Protein AF-A0A395GTQ0-F1 (afdb_monomer)

Foldseek 3Di:
DDFPCVVVVDDAADDDPNTDHDDDDLVVLLVVLVVLLVVQVVCVVVVNQPQPPDDCPPDCVDPSNVSVVVNVVSVVSNVVVCVQQPFPQDFAFDDDDSVDGDRPCPPGDTDRDDSPCPCPPPVDDPDDDPVVVVVVVCVVVPPDPPPDPDPPPDDDDDDDDDDDDDD

Solvent-accessible surface area (backbone atoms only — not comparable to full-atom values): 11036 Å² total; per-residue (Å²): 113,44,69,68,39,65,84,73,77,40,74,87,49,54,69,47,94,86,71,35,23,42,72,85,55,70,69,60,54,49,51,51,34,53,48,52,54,51,54,50,50,51,27,50,77,68,74,64,49,82,56,78,91,67,52,92,86,50,65,70,85,41,70,58,41,42,50,49,52,50,52,53,49,33,52,54,52,48,51,51,53,41,70,76,62,62,80,82,63,84,75,64,64,45,71,88,60,78,91,72,34,49,76,73,63,76,91,60,84,74,72,88,74,62,90,84,53,68,65,76,77,70,78,58,72,98,77,70,74,56,68,57,54,50,52,49,52,45,57,75,76,44,77,72,82,85,76,70,76,81,80,84,76,80,77,91,84,80,92,77,92,78,90,81,90,85,133

Radius of gyration: 22.98 Å; Cα contacts (8 Å, |Δi|>4): 102; chains: 1; bounding box: 49×40×79 Å

pLDDT: mean 71.5, std 24.26, range [25.67, 97.88]

Structure (mmCIF, N/CA/C/O backbone):
data_AF-A0A395GTQ0-F1
#
_entry.id   AF-A0A395GTQ0-F1
#
loop_
_atom_site.group_PDB
_atom_site.id
_atom_site.type_symbol
_atom_site.label_atom_id
_atom_site.label_alt_id
_atom_site.label_comp_id
_atom_site.label_asym_id
_atom_site.label_entity_id
_atom_site.label_seq_id
_atom_site.pdbx_PDB_ins_code
_atom_site.Cartn_x
_atom_site.Cartn_y
_atom_site.Cartn_z
_atom_site.occupancy
_atom_site.B_iso_or_equiv
_atom_site.auth_seq_id
_atom_site.auth_comp_id
_atom_site.auth_asym_id
_atom_site.auth_atom_id
_atom_site.pdbx_PDB_model_num
ATOM 1 N N . VAL A 1 1 ? -21.244 -0.344 -2.724 1.00 87.75 1 VAL A N 1
ATOM 2 C CA . VAL A 1 1 ? -21.907 0.657 -3.589 1.00 87.75 1 VAL A CA 1
ATOM 3 C C . VAL A 1 1 ? -22.931 1.377 -2.740 1.00 87.75 1 VAL A C 1
ATOM 5 O O . VAL A 1 1 ? -23.585 0.707 -1.949 1.00 87.75 1 VAL A O 1
ATOM 8 N N . ILE A 1 2 ? -23.006 2.700 -2.844 1.00 88.06 2 ILE A N 1
ATOM 9 C CA . ILE A 1 2 ? -23.939 3.544 -2.095 1.00 88.06 2 ILE A CA 1
ATOM 10 C C . ILE A 1 2 ? -24.643 4.455 -3.101 1.00 88.06 2 ILE A C 1
ATOM 12 O O . ILE A 1 2 ? -23.991 5.086 -3.934 1.00 88.06 2 ILE A O 1
ATOM 16 N N . ASP A 1 3 ? -25.966 4.510 -3.026 1.00 92.19 3 ASP A N 1
ATOM 17 C CA . ASP A 1 3 ? -26.765 5.449 -3.809 1.00 92.19 3 ASP A CA 1
ATOM 18 C C . ASP A 1 3 ? -26.989 6.724 -2.996 1.00 92.19 3 ASP A C 1
ATOM 20 O O . ASP A 1 3 ? -27.166 6.660 -1.781 1.00 92.19 3 ASP A O 1
ATOM 24 N N . GLU A 1 4 ? -26.961 7.879 -3.668 1.00 89.12 4 GLU A N 1
ATOM 25 C CA . GLU A 1 4 ? -27.158 9.199 -3.048 1.00 89.12 4 GLU A CA 1
ATOM 26 C C . GLU A 1 4 ? -26.283 9.426 -1.788 1.00 89.12 4 GLU A C 1
ATOM 28 O O . GLU A 1 4 ? -26.811 9.669 -0.699 1.00 89.12 4 GLU A O 1
ATOM 33 N N . PRO A 1 5 ? -24.939 9.378 -1.898 1.00 91.00 5 PRO A N 1
ATOM 34 C CA . PRO A 1 5 ? -24.029 9.400 -0.744 1.00 91.00 5 PRO A CA 1
ATOM 35 C C . PRO A 1 5 ? -24.166 10.637 0.152 1.00 91.00 5 PRO A C 1
ATOM 37 O O . PRO A 1 5 ? -23.934 10.556 1.359 1.00 91.00 5 PRO A O 1
ATOM 40 N N . ALA A 1 6 ? -24.644 11.751 -0.408 1.00 91.12 6 ALA A N 1
ATOM 41 C CA . ALA A 1 6 ? -24.969 12.962 0.337 1.00 91.12 6 ALA A CA 1
ATOM 42 C C . ALA A 1 6 ? -25.966 12.714 1.488 1.00 91.12 6 ALA A C 1
ATOM 44 O O . ALA A 1 6 ? -25.873 13.371 2.521 1.00 91.12 6 ALA A O 1
ATOM 45 N N . ARG A 1 7 ? -26.871 11.724 1.374 1.00 95.00 7 ARG A N 1
ATOM 46 C CA . ARG A 1 7 ? -27.799 11.347 2.461 1.00 95.00 7 ARG A CA 1
ATOM 47 C C . ARG A 1 7 ? -27.092 10.800 3.703 1.00 95.00 7 ARG A C 1
ATOM 49 O O . ARG A 1 7 ? -27.675 10.806 4.783 1.00 95.00 7 ARG A O 1
ATOM 56 N N . TYR A 1 8 ? -25.858 10.331 3.548 1.00 91.12 8 TYR A N 1
ATOM 57 C CA . TYR A 1 8 ? -25.021 9.785 4.614 1.00 91.12 8 TYR A CA 1
ATOM 58 C C . TYR A 1 8 ? -23.869 10.725 4.992 1.00 91.12 8 TYR A C 1
ATOM 60 O O . TYR A 1 8 ? -22.954 10.303 5.695 1.00 91.12 8 TYR A O 1
ATOM 68 N N . ASN A 1 9 ? -23.894 11.982 4.525 1.00 92.62 9 ASN A N 1
ATOM 69 C CA . ASN A 1 9 ? -22.786 12.936 4.643 1.00 92.62 9 ASN A CA 1
ATOM 70 C C . ASN A 1 9 ? -21.460 12.391 4.083 1.00 92.62 9 ASN A C 1
ATOM 72 O O . ASN A 1 9 ? -20.388 12.695 4.602 1.00 92.62 9 ASN A O 1
ATOM 76 N N . LEU A 1 10 ? -21.532 11.564 3.036 1.00 88.62 10 LEU A N 1
ATOM 77 C CA . LEU A 1 10 ? -20.356 11.051 2.345 1.00 88.62 10 LEU A CA 1
ATOM 78 C C . LEU A 1 10 ? -20.055 11.909 1.106 1.00 88.62 10 LEU A C 1
ATOM 80 O O . LEU A 1 10 ? -20.995 12.304 0.405 1.00 88.62 10 LEU A O 1
ATOM 84 N N . PRO A 1 11 ? -18.769 12.170 0.802 1.00 90.12 11 PRO A N 1
ATOM 85 C CA . PRO A 1 11 ? -18.376 12.765 -0.475 1.00 90.12 11 PRO A CA 1
ATOM 86 C C . PRO A 1 11 ? -18.758 11.832 -1.635 1.00 90.12 11 PRO A C 1
ATOM 88 O O . PRO A 1 11 ? -18.966 10.638 -1.397 1.00 90.12 11 PRO A O 1
ATOM 91 N N . PRO A 1 12 ? -18.864 12.328 -2.882 1.00 88.88 12 PRO A N 1
ATOM 92 C CA . PRO A 1 12 ? -19.136 11.477 -4.040 1.00 88.88 12 PRO A CA 1
ATOM 93 C C . PRO A 1 12 ? -18.079 10.373 -4.184 1.00 88.88 12 PRO A C 1
ATOM 95 O O . PRO A 1 12 ? -16.919 10.556 -3.824 1.00 88.88 12 PRO A O 1
ATOM 98 N N . GLY A 1 13 ? -18.502 9.210 -4.676 1.00 87.12 13 GLY A N 1
ATOM 99 C CA . GLY A 1 13 ? -17.617 8.082 -4.964 1.00 87.12 13 GLY A CA 1
ATOM 100 C C . GLY A 1 13 ? -17.388 7.929 -6.465 1.00 87.12 13 GLY A C 1
ATOM 101 O O . GLY A 1 13 ? -17.887 8.712 -7.272 1.00 87.12 13 GLY A O 1
ATOM 102 N N . ILE A 1 14 ? -16.685 6.868 -6.860 1.00 86.94 14 ILE A N 1
ATOM 103 C CA . ILE A 1 14 ? -16.464 6.568 -8.282 1.00 86.94 14 ILE A CA 1
ATOM 104 C C . ILE A 1 14 ? -17.794 6.145 -8.914 1.00 86.94 14 ILE A C 1
ATOM 106 O O . ILE A 1 14 ? -18.448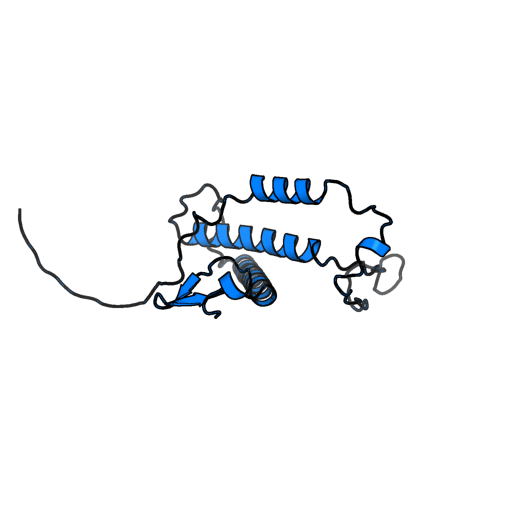 5.216 -8.427 1.00 86.94 14 ILE A O 1
ATOM 110 N N . LEU A 1 15 ? -18.197 6.807 -9.999 1.00 89.06 15 LEU A N 1
ATOM 111 C CA . LEU A 1 15 ? -19.466 6.531 -10.669 1.00 89.06 15 LEU A CA 1
ATOM 112 C C . LEU A 1 15 ? -19.415 5.217 -11.456 1.00 89.06 15 LEU A C 1
ATOM 114 O O . LEU A 1 15 ? -18.664 5.062 -12.412 1.00 89.06 15 LEU A O 1
ATOM 118 N N . LEU A 1 16 ? -20.291 4.283 -11.092 1.00 83.75 16 LEU A N 1
ATOM 119 C CA . LEU A 1 16 ? -20.568 3.060 -11.836 1.00 83.75 16 LEU A CA 1
ATOM 120 C C . LEU A 1 16 ? -21.850 3.236 -12.652 1.00 83.75 16 LEU A C 1
ATOM 122 O O . LEU A 1 16 ? -22.908 3.574 -12.105 1.00 83.75 16 LEU A O 1
ATOM 126 N N . ASN A 1 17 ? -21.759 2.985 -13.961 1.00 85.50 17 ASN A N 1
ATOM 127 C CA . ASN A 1 17 ? -22.869 3.076 -14.920 1.00 85.50 17 ASN A CA 1
ATOM 128 C C . ASN A 1 17 ? -23.633 4.416 -14.856 1.00 85.50 17 ASN A C 1
ATOM 130 O O . ASN A 1 17 ? -24.842 4.458 -15.076 1.00 85.50 17 ASN A O 1
ATOM 134 N N . GLY A 1 18 ? -22.944 5.501 -14.484 1.00 81.69 18 GLY A N 1
ATOM 135 C CA . GLY A 1 18 ? -23.514 6.847 -14.368 1.00 81.69 18 GLY A CA 1
ATOM 136 C C . GLY A 1 18 ? -24.527 7.050 -13.233 1.00 81.69 18 GLY A C 1
ATOM 137 O O . GLY A 1 18 ? -25.160 8.100 -13.187 1.00 81.69 18 GLY A O 1
ATOM 138 N N . ARG A 1 19 ? -24.713 6.076 -12.329 1.00 81.00 19 ARG A N 1
ATOM 139 C CA . ARG A 1 19 ? -25.776 6.135 -11.304 1.00 81.00 19 ARG A CA 1
ATOM 140 C C . ARG A 1 19 ? -25.319 5.804 -9.888 1.00 81.00 19 ARG A C 1
ATOM 142 O O . ARG A 1 19 ? -25.831 6.378 -8.932 1.00 81.00 19 ARG A O 1
ATOM 149 N N . HIS A 1 20 ? -24.395 4.868 -9.750 1.00 86.12 20 HIS A N 1
ATOM 150 C CA . HIS A 1 20 ? -24.064 4.258 -8.470 1.00 86.12 20 HIS A CA 1
ATOM 151 C C . HIS A 1 20 ? -22.695 4.733 -7.982 1.00 86.12 20 HIS A C 1
ATOM 153 O O . HIS A 1 20 ? -21.762 4.766 -8.777 1.00 86.12 20 HIS A O 1
ATOM 159 N N . ASN A 1 21 ? -22.532 5.043 -6.691 1.00 88.94 21 ASN A N 1
ATOM 160 C CA . ASN A 1 21 ? -21.226 5.451 -6.160 1.00 88.94 21 ASN A CA 1
ATOM 161 C C . ASN A 1 21 ? -20.495 4.241 -5.560 1.00 88.94 21 ASN A C 1
ATOM 163 O O . ASN A 1 21 ? -20.976 3.571 -4.636 1.00 88.94 21 ASN A O 1
ATOM 167 N N . LYS A 1 22 ? -19.317 3.932 -6.098 1.00 89.19 22 LYS A N 1
ATOM 168 C CA . LYS A 1 22 ? -18.405 2.910 -5.584 1.00 89.19 22 LYS A CA 1
ATOM 169 C C . LYS A 1 22 ? -17.464 3.535 -4.558 1.00 89.19 22 LYS A C 1
ATOM 171 O O . LYS A 1 22 ? -16.882 4.584 -4.799 1.00 89.19 22 LYS A O 1
ATOM 176 N N . TYR A 1 23 ? -17.291 2.824 -3.448 1.00 88.12 23 TYR A N 1
ATOM 177 C CA . TYR A 1 23 ? -16.347 3.145 -2.381 1.00 88.12 23 TYR A CA 1
ATOM 178 C C . TYR A 1 23 ? -15.487 1.920 -2.093 1.00 88.12 23 TYR A C 1
ATOM 180 O O . TYR A 1 23 ? -15.959 0.785 -2.233 1.00 88.12 23 TYR A O 1
ATOM 188 N N . GLY A 1 24 ? -14.245 2.155 -1.680 1.00 85.88 24 GLY A N 1
ATOM 189 C CA . GLY A 1 24 ? -13.377 1.134 -1.107 1.00 85.88 24 GLY A CA 1
ATOM 190 C C . GLY A 1 24 ? -13.598 1.001 0.399 1.00 85.88 24 GLY A C 1
ATOM 191 O O . GLY A 1 24 ? -13.965 1.960 1.072 1.00 85.88 24 GLY A O 1
ATOM 192 N N . VAL A 1 25 ? -13.356 -0.193 0.936 1.00 86.75 25 VAL A N 1
ATOM 193 C CA . VAL A 1 25 ? -13.220 -0.400 2.384 1.00 86.75 25 VAL A CA 1
ATOM 194 C C . VAL A 1 25 ? -11.734 -0.426 2.730 1.00 86.75 25 VAL A C 1
ATOM 196 O O . VAL A 1 25 ? -10.964 -1.106 2.051 1.00 86.75 25 VAL A O 1
ATOM 199 N N . SER A 1 26 ? -11.323 0.300 3.773 1.00 87.88 26 SER A N 1
ATOM 200 C CA . SER A 1 26 ? -9.899 0.521 4.077 1.00 87.88 26 SER A CA 1
ATOM 201 C C . SER A 1 26 ? -9.115 -0.781 4.246 1.00 87.88 26 SER A C 1
ATOM 203 O O . SER A 1 26 ? -8.043 -0.919 3.673 1.00 87.88 26 SER A O 1
ATOM 205 N N . TRP A 1 27 ? -9.673 -1.780 4.940 1.00 86.94 27 TRP A N 1
ATOM 206 C CA . TRP A 1 27 ? -8.993 -3.069 5.127 1.00 86.94 27 TRP A CA 1
ATOM 207 C C . TRP A 1 27 ? -8.697 -3.783 3.795 1.00 86.94 27 TRP A C 1
ATOM 209 O O . TRP A 1 27 ? -7.661 -4.429 3.661 1.00 86.94 27 TRP A O 1
ATOM 219 N N . ALA A 1 28 ? -9.578 -3.656 2.794 1.00 87.12 28 ALA A N 1
ATOM 220 C CA . ALA A 1 28 ? -9.379 -4.294 1.494 1.00 87.12 28 ALA A CA 1
ATOM 221 C C . ALA A 1 28 ? -8.292 -3.578 0.685 1.00 87.12 28 ALA A C 1
ATOM 223 O O . ALA A 1 28 ? -7.520 -4.238 -0.007 1.00 87.12 28 ALA A O 1
ATOM 224 N N . HIS A 1 29 ? -8.200 -2.250 0.806 1.00 89.31 29 HIS A N 1
ATOM 225 C CA . HIS A 1 29 ? -7.122 -1.476 0.195 1.00 89.31 29 HIS A CA 1
ATOM 226 C C . HIS A 1 29 ? -5.774 -1.796 0.870 1.00 89.31 29 HIS A C 1
ATOM 228 O O . HIS A 1 29 ? -4.806 -2.096 0.183 1.00 89.31 29 HIS A O 1
ATOM 234 N N . GLN A 1 30 ? -5.727 -1.875 2.207 1.00 91.44 30 GLN A N 1
ATOM 235 C CA . GLN A 1 30 ? -4.523 -2.286 2.951 1.00 91.44 30 GLN A CA 1
ATOM 236 C C . GLN A 1 30 ? -4.046 -3.677 2.515 1.00 91.44 30 GLN A C 1
ATOM 238 O O . GLN A 1 30 ? -2.864 -3.885 2.243 1.00 91.44 30 GLN A O 1
ATOM 243 N N . TYR A 1 31 ? -4.975 -4.628 2.389 1.00 92.94 31 TYR A N 1
ATOM 244 C CA . TYR A 1 31 ? -4.667 -5.969 1.901 1.00 92.94 31 TYR A CA 1
ATOM 245 C C . TYR A 1 31 ? -4.131 -5.966 0.460 1.00 92.94 31 TYR A C 1
ATOM 247 O O . TYR A 1 31 ? -3.175 -6.681 0.157 1.00 92.94 31 TYR A O 1
ATOM 255 N N . HIS A 1 32 ? -4.716 -5.153 -0.424 1.00 91.81 32 HIS A N 1
ATOM 256 C CA . HIS A 1 32 ? -4.244 -4.978 -1.798 1.00 91.81 32 HIS A CA 1
ATOM 257 C C . HIS A 1 32 ? -2.804 -4.444 -1.849 1.00 91.81 32 HIS A C 1
ATOM 259 O O . HIS A 1 32 ? -1.961 -5.063 -2.503 1.00 91.81 32 HIS A O 1
ATOM 265 N N . CYS A 1 33 ? -2.503 -3.383 -1.093 1.00 94.25 33 CYS A N 1
ATOM 266 C CA . CYS A 1 33 ? -1.155 -2.821 -0.980 1.00 94.25 33 CYS A CA 1
ATOM 267 C C . CYS A 1 33 ? -0.144 -3.860 -0.489 1.00 94.25 33 CYS A C 1
ATOM 269 O O . CYS A 1 33 ? 0.909 -4.049 -1.098 1.00 94.25 33 CYS A O 1
ATOM 271 N N . LEU A 1 34 ? -0.481 -4.581 0.587 1.00 96.19 34 LEU A N 1
ATOM 272 C CA . LEU A 1 34 ? 0.403 -5.595 1.162 1.00 96.19 34 LEU A CA 1
ATOM 273 C C . LEU A 1 34 ? 0.702 -6.718 0.162 1.00 96.19 34 LEU A C 1
ATOM 275 O O . LEU A 1 34 ? 1.840 -7.181 0.065 1.00 96.19 34 LEU A O 1
ATOM 279 N N . ARG A 1 35 ? -0.308 -7.148 -0.600 1.00 96.44 35 ARG A N 1
ATOM 280 C CA . ARG A 1 35 ? -0.129 -8.144 -1.656 1.00 96.44 35 ARG A CA 1
ATOM 281 C C . ARG A 1 35 ? 0.807 -7.640 -2.751 1.00 96.44 35 ARG A C 1
ATOM 283 O O . ARG A 1 35 ? 1.710 -8.376 -3.125 1.00 96.44 35 ARG A O 1
ATOM 290 N N . MET A 1 36 ? 0.623 -6.413 -3.235 1.00 95.75 36 MET A N 1
ATOM 291 C CA . MET A 1 36 ? 1.486 -5.847 -4.275 1.00 95.75 36 MET A CA 1
ATOM 292 C C . MET A 1 36 ? 2.946 -5.745 -3.832 1.00 95.75 36 MET A C 1
ATOM 294 O O . MET A 1 36 ? 3.834 -6.166 -4.571 1.00 95.75 36 MET A O 1
ATOM 298 N N . LEU A 1 37 ? 3.194 -5.256 -2.613 1.00 97.12 37 LEU A N 1
ATOM 299 C CA . LEU A 1 37 ? 4.545 -5.185 -2.048 1.00 97.12 37 LEU A CA 1
ATOM 300 C C . LEU A 1 37 ? 5.178 -6.574 -1.927 1.00 97.12 37 LEU A C 1
ATOM 302 O O . LEU A 1 37 ? 6.339 -6.760 -2.283 1.00 97.12 37 LEU A O 1
ATOM 306 N N . ARG A 1 38 ? 4.410 -7.570 -1.465 1.00 96.75 38 ARG A N 1
ATOM 307 C CA . ARG A 1 38 ? 4.873 -8.960 -1.394 1.00 96.75 38 ARG A CA 1
ATOM 308 C C . ARG A 1 38 ? 5.202 -9.516 -2.781 1.00 96.75 38 ARG A C 1
ATOM 310 O O . ARG A 1 38 ? 6.237 -10.159 -2.936 1.00 96.75 38 ARG A O 1
ATOM 317 N N . ASP A 1 39 ? 4.323 -9.313 -3.757 1.00 96.62 39 ASP A N 1
ATOM 318 C CA . ASP A 1 39 ? 4.493 -9.837 -5.114 1.00 96.62 39 ASP A CA 1
ATOM 319 C C . ASP A 1 39 ? 5.734 -9.217 -5.782 1.00 96.62 39 ASP A C 1
ATOM 321 O O . ASP A 1 39 ? 6.521 -9.937 -6.403 1.00 96.62 39 ASP A O 1
ATOM 325 N N . GLU A 1 40 ? 5.968 -7.914 -5.589 1.00 97.25 40 GLU A N 1
ATOM 326 C CA . GLU A 1 40 ? 7.169 -7.244 -6.095 1.00 97.25 40 GLU A CA 1
ATOM 327 C C . GLU A 1 40 ? 8.442 -7.673 -5.357 1.00 97.25 40 GLU A C 1
ATOM 329 O O . GLU A 1 40 ? 9.461 -7.922 -5.999 1.00 97.25 40 GLU A O 1
ATOM 334 N N . PHE A 1 41 ? 8.388 -7.846 -4.032 1.00 97.31 41 PHE A N 1
ATOM 335 C CA . PHE A 1 41 ? 9.513 -8.382 -3.262 1.00 97.31 41 PHE A CA 1
ATOM 336 C C . PHE A 1 41 ? 9.989 -9.726 -3.834 1.00 97.31 41 PHE A C 1
ATOM 338 O O . PHE A 1 41 ? 11.178 -9.901 -4.105 1.00 97.31 41 PHE A O 1
ATOM 345 N N . TRP A 1 42 ? 9.066 -10.661 -4.087 1.00 97.88 42 TRP A N 1
ATOM 346 C CA . TRP A 1 42 ? 9.421 -11.955 -4.679 1.00 97.88 42 TRP A CA 1
ATOM 347 C C . TRP A 1 42 ? 9.876 -11.835 -6.133 1.00 97.88 42 TRP A C 1
ATOM 349 O O . TRP A 1 42 ? 10.798 -12.541 -6.538 1.00 97.88 42 TRP A O 1
ATOM 359 N N . ALA A 1 43 ? 9.293 -10.924 -6.917 1.00 97.31 43 ALA A N 1
ATOM 360 C CA . ALA A 1 43 ? 9.788 -10.640 -8.261 1.00 97.31 43 ALA A CA 1
ATOM 361 C C . ALA A 1 43 ? 11.243 -10.148 -8.238 1.00 97.31 43 ALA A C 1
ATOM 363 O O . ALA A 1 43 ? 12.033 -10.557 -9.087 1.00 97.31 43 ALA A O 1
ATOM 364 N N . HIS A 1 44 ? 11.620 -9.327 -7.258 1.00 96.50 44 HIS A N 1
ATOM 365 C CA . HIS A 1 44 ? 12.993 -8.865 -7.094 1.00 96.50 44 HIS A CA 1
ATOM 366 C C . HIS A 1 44 ? 13.942 -10.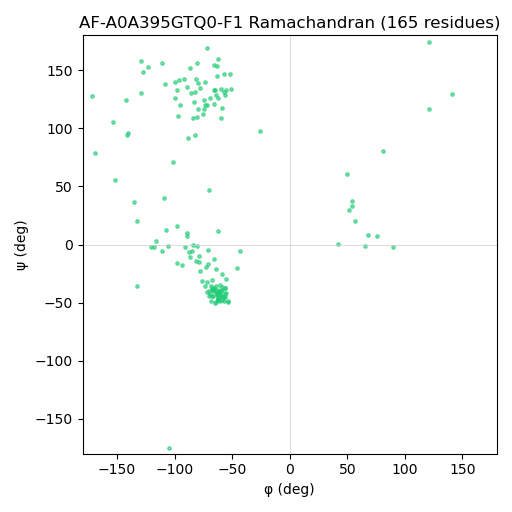002 -6.685 1.00 96.50 44 HIS A C 1
ATOM 368 O O . HIS A 1 44 ? 14.963 -10.207 -7.337 1.00 96.50 44 HIS A O 1
ATOM 374 N N . VAL A 1 45 ? 13.575 -10.796 -5.668 1.00 97.69 45 VAL A N 1
ATOM 375 C CA . VAL A 1 45 ? 14.364 -11.956 -5.196 1.00 97.69 45 VAL A CA 1
ATOM 376 C C . VAL A 1 45 ? 14.632 -12.964 -6.318 1.00 97.69 45 VAL A C 1
ATOM 378 O O . VAL A 1 45 ? 15.716 -13.536 -6.401 1.00 97.69 45 VAL A O 1
ATOM 381 N N . GLU A 1 46 ? 13.660 -13.168 -7.202 1.00 97.69 46 GLU A N 1
ATOM 382 C CA . GLU A 1 46 ? 13.755 -14.113 -8.318 1.00 97.69 46 GLU A CA 1
ATOM 383 C C . GLU A 1 46 ? 14.349 -13.492 -9.595 1.00 97.69 46 GLU A C 1
ATOM 385 O O . GLU A 1 46 ? 14.351 -14.134 -10.645 1.00 97.69 46 GLU A O 1
ATOM 390 N N . ASN A 1 47 ? 14.850 -12.251 -9.529 1.00 97.00 47 ASN A N 1
ATOM 391 C CA . ASN A 1 47 ? 15.391 -11.501 -10.667 1.00 97.00 47 ASN A CA 1
ATOM 392 C C . ASN A 1 47 ? 14.407 -11.393 -11.856 1.00 97.00 47 ASN A C 1
ATOM 394 O O . ASN A 1 47 ? 14.785 -11.479 -13.024 1.00 97.00 47 ASN A O 1
ATOM 398 N N . ARG A 1 48 ? 13.117 -11.236 -11.546 1.00 96.62 48 ARG A N 1
ATOM 399 C CA . ARG A 1 48 ? 12.012 -11.042 -12.501 1.00 96.62 48 ARG A CA 1
ATOM 400 C C . ARG A 1 48 ? 11.411 -9.636 -12.4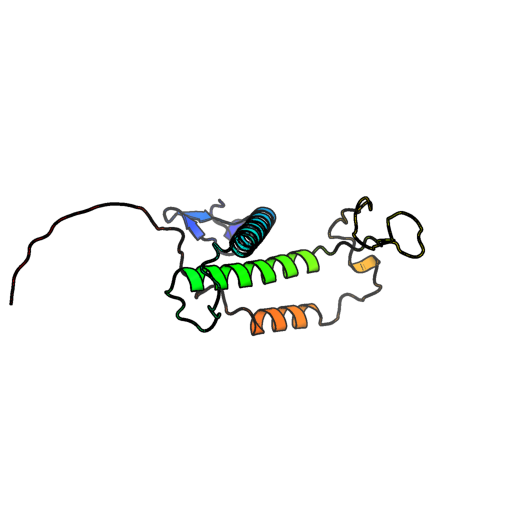51 1.00 96.62 48 ARG A C 1
ATOM 402 O O . ARG A 1 48 ? 10.503 -9.348 -13.226 1.00 96.62 48 ARG A O 1
ATOM 409 N N . SER A 1 49 ? 11.844 -8.800 -11.511 1.00 97.19 49 SER A N 1
ATOM 410 C CA . SER A 1 49 ? 11.378 -7.419 -11.395 1.00 97.19 49 SER A CA 1
ATOM 411 C C . SER A 1 49 ? 11.785 -6.614 -12.629 1.00 97.19 49 SER A C 1
ATOM 413 O O . SER A 1 49 ? 12.955 -6.593 -13.008 1.00 97.19 49 SER A O 1
ATOM 415 N N . THR A 1 50 ? 10.816 -5.931 -13.232 1.00 96.38 50 THR A N 1
ATOM 416 C CA . THR A 1 50 ? 11.027 -4.960 -14.315 1.00 96.38 50 THR A CA 1
ATOM 417 C C . THR A 1 50 ? 11.364 -3.565 -13.790 1.00 96.38 50 THR A C 1
ATOM 419 O O . THR A 1 50 ? 11.694 -2.681 -14.569 1.00 96.38 50 THR A O 1
ATOM 422 N N . LEU A 1 51 ? 11.314 -3.363 -12.468 1.00 95.94 51 LEU A N 1
ATOM 423 C CA . LEU A 1 51 ? 11.441 -2.044 -11.846 1.00 95.94 51 LEU A CA 1
ATOM 424 C C . LEU A 1 51 ? 12.897 -1.640 -11.570 1.00 95.94 51 LEU A C 1
ATOM 426 O O . LEU A 1 51 ? 13.168 -0.520 -11.142 1.00 95.94 51 LEU A O 1
ATOM 430 N N . VAL A 1 52 ? 13.852 -2.550 -11.781 1.00 94.12 52 VAL A N 1
ATOM 431 C CA . VAL A 1 52 ? 15.270 -2.307 -11.492 1.00 94.12 52 VAL A CA 1
ATOM 432 C C . VAL A 1 52 ? 15.822 -1.216 -12.411 1.00 94.12 52 VAL A C 1
ATOM 434 O O . VAL A 1 52 ? 15.851 -1.372 -13.628 1.00 94.12 52 VAL A O 1
ATOM 437 N N . GLY A 1 53 ? 16.321 -0.137 -11.806 1.00 93.62 53 GLY A N 1
ATOM 438 C CA . GLY A 1 53 ? 16.914 0.998 -12.519 1.00 93.62 53 GLY A CA 1
ATOM 439 C C . GLY A 1 53 ? 15.926 2.102 -12.903 1.00 93.62 53 GLY A C 1
ATOM 440 O O . GLY A 1 53 ? 16.371 3.111 -13.441 1.00 93.62 53 GLY A O 1
ATOM 441 N N . LEU A 1 54 ? 14.635 1.937 -12.602 1.00 95.19 54 LEU A N 1
ATOM 442 C CA . LEU A 1 54 ? 13.633 2.993 -12.751 1.00 95.19 54 LEU A CA 1
ATOM 443 C C . LEU A 1 54 ? 13.657 3.966 -11.568 1.00 95.19 54 LEU A C 1
ATOM 445 O O . LEU A 1 54 ? 14.057 3.615 -10.454 1.00 95.19 54 LEU A O 1
ATOM 449 N N . THR A 1 55 ? 13.179 5.184 -11.807 1.00 94.75 55 THR A N 1
ATOM 450 C CA . THR A 1 55 ? 12.984 6.220 -10.790 1.00 94.75 55 THR A CA 1
ATOM 451 C C . THR A 1 55 ? 11.575 6.805 -10.857 1.00 94.75 55 THR A C 1
ATOM 453 O O . THR A 1 55 ? 10.921 6.768 -11.894 1.00 94.75 55 THR A O 1
ATOM 456 N N . LEU A 1 56 ? 11.109 7.405 -9.757 1.00 90.62 56 LEU A N 1
ATOM 457 C CA . LEU A 1 56 ? 9.805 8.086 -9.712 1.00 90.62 56 LEU A CA 1
ATOM 458 C C . LEU A 1 56 ? 9.730 9.341 -10.603 1.00 90.62 56 LEU A C 1
ATOM 460 O O . LEU A 1 56 ? 8.644 9.863 -10.819 1.00 90.62 56 LEU A O 1
ATOM 464 N N . ASN A 1 57 ? 10.868 9.830 -11.110 1.00 94.25 57 ASN A N 1
ATOM 465 C CA . ASN A 1 57 ? 10.924 10.985 -12.011 1.00 94.25 57 ASN A CA 1
ATOM 466 C C . ASN A 1 57 ? 10.849 10.589 -13.495 1.00 94.25 57 ASN A C 1
ATOM 468 O O . ASN A 1 57 ? 10.902 11.466 -14.360 1.00 94.25 57 ASN A O 1
ATOM 472 N N . ASP A 1 58 ? 10.797 9.291 -13.793 1.00 94.06 58 ASP A N 1
ATOM 473 C CA . ASP A 1 58 ? 10.684 8.796 -15.161 1.00 94.06 58 ASP A CA 1
ATOM 474 C C . ASP A 1 58 ? 9.275 9.070 -15.726 1.00 94.06 58 ASP A C 1
ATOM 476 O O . ASP A 1 58 ? 8.360 9.476 -15.011 1.00 94.06 58 ASP A O 1
ATOM 480 N N . ASP A 1 59 ? 9.094 8.869 -17.034 1.00 93.19 59 ASP A N 1
ATOM 481 C CA . ASP A 1 59 ? 7.831 9.158 -17.725 1.00 93.19 59 ASP A CA 1
ATOM 482 C C . ASP A 1 59 ? 6.658 8.346 -17.122 1.00 93.19 59 ASP A C 1
ATOM 484 O O . ASP A 1 59 ? 6.662 7.112 -17.207 1.00 93.19 59 ASP A O 1
ATOM 488 N N . PRO A 1 60 ? 5.625 9.008 -16.556 1.00 89.50 60 PRO A N 1
ATOM 489 C CA . PRO A 1 60 ? 4.512 8.342 -15.882 1.00 89.50 60 PRO A CA 1
ATOM 490 C C . PRO A 1 60 ? 3.568 7.612 -16.845 1.00 89.50 60 PRO A C 1
ATOM 492 O O . PRO A 1 60 ? 2.651 6.932 -16.398 1.00 89.50 60 PRO A O 1
ATOM 495 N N . THR A 1 61 ? 3.763 7.720 -18.161 1.00 91.75 61 THR A N 1
ATOM 496 C CA . THR A 1 61 ? 3.028 6.912 -19.146 1.00 91.75 61 THR A CA 1
ATOM 497 C C . THR A 1 61 ? 3.623 5.511 -19.320 1.00 91.75 61 THR A C 1
ATOM 499 O O . THR A 1 61 ? 2.971 4.626 -19.882 1.00 91.75 61 THR A O 1
ATOM 502 N N . ILE A 1 62 ? 4.844 5.273 -18.821 1.00 92.88 62 ILE A N 1
ATOM 503 C CA . ILE A 1 62 ? 5.493 3.961 -18.863 1.00 92.88 62 ILE A CA 1
ATOM 504 C C . ILE A 1 62 ? 4.829 3.038 -17.826 1.00 92.88 62 ILE A C 1
ATOM 506 O O . ILE A 1 62 ? 4.837 3.357 -16.636 1.00 92.88 62 ILE A O 1
ATOM 510 N N . PRO A 1 63 ? 4.321 1.851 -18.218 1.00 94.31 63 PRO A N 1
ATOM 511 C CA . PRO A 1 63 ? 3.600 0.959 -17.304 1.00 94.31 63 PRO A CA 1
ATOM 512 C C . PRO A 1 63 ? 4.378 0.563 -16.042 1.00 94.31 63 PRO A C 1
ATOM 514 O O . PRO A 1 63 ? 3.799 0.470 -14.960 1.00 94.31 63 PRO A O 1
ATOM 517 N N . ASP A 1 64 ? 5.689 0.345 -16.161 1.00 95.25 64 ASP A N 1
ATOM 518 C CA . ASP A 1 64 ? 6.529 -0.003 -15.013 1.00 95.25 64 ASP A CA 1
ATOM 519 C C . ASP A 1 64 ? 6.741 1.187 -14.060 1.00 95.25 64 ASP A C 1
ATOM 521 O O . ASP A 1 64 ? 6.792 0.988 -12.847 1.00 95.25 64 ASP A O 1
ATOM 525 N N . VAL A 1 65 ? 6.776 2.423 -14.571 1.00 93.12 65 VAL A N 1
ATOM 526 C CA . VAL A 1 65 ? 6.834 3.638 -13.739 1.00 93.12 65 VAL A CA 1
ATOM 527 C C . VAL A 1 65 ? 5.511 3.827 -12.998 1.00 93.12 65 VAL A C 1
ATOM 529 O O . VAL A 1 65 ? 5.523 4.042 -11.791 1.00 93.12 65 VAL A O 1
ATOM 532 N N . VAL A 1 66 ? 4.366 3.618 -13.661 1.00 93.06 66 VAL A N 1
ATOM 533 C CA . VAL A 1 66 ? 3.043 3.613 -13.000 1.00 93.06 66 VAL A CA 1
ATOM 534 C C . VAL A 1 66 ? 3.002 2.589 -11.868 1.00 93.06 66 VAL A C 1
ATOM 536 O O . VAL A 1 66 ? 2.537 2.881 -10.765 1.00 93.06 66 VAL A O 1
ATOM 539 N N . LYS A 1 67 ? 3.513 1.378 -12.120 1.00 94.38 67 LYS A N 1
ATOM 540 C CA . LYS A 1 67 ? 3.592 0.325 -11.105 1.00 94.38 67 LYS A CA 1
ATOM 541 C C . LYS A 1 67 ? 4.500 0.730 -9.939 1.00 94.38 67 LYS A C 1
ATOM 543 O O . LYS A 1 67 ? 4.130 0.484 -8.792 1.00 94.38 67 LYS A O 1
ATOM 548 N N . LEU A 1 68 ? 5.650 1.348 -10.213 1.00 95.12 68 LEU A N 1
ATOM 549 C CA . LEU A 1 68 ? 6.566 1.851 -9.187 1.00 95.12 68 LEU A CA 1
ATOM 550 C C . LEU A 1 68 ? 5.905 2.935 -8.322 1.00 95.12 68 LEU A C 1
ATOM 552 O O . LEU A 1 68 ? 5.920 2.818 -7.099 1.00 95.12 68 LEU A O 1
ATOM 556 N N . THR A 1 69 ? 5.250 3.920 -8.939 1.00 93.88 69 THR A N 1
ATOM 557 C CA . THR A 1 69 ? 4.489 4.969 -8.240 1.00 93.88 69 THR A CA 1
ATOM 558 C C . THR A 1 69 ? 3.375 4.379 -7.375 1.00 93.88 69 THR A C 1
ATOM 560 O O . THR A 1 69 ? 3.167 4.802 -6.239 1.00 93.88 69 THR A O 1
ATOM 563 N N . HIS A 1 70 ? 2.684 3.344 -7.860 1.00 93.88 70 HIS A N 1
ATOM 564 C CA . HIS A 1 70 ? 1.661 2.659 -7.070 1.00 93.88 70 HIS A CA 1
ATOM 565 C C . HIS A 1 70 ? 2.275 1.921 -5.866 1.00 93.88 70 HIS A C 1
ATOM 567 O O . HIS A 1 70 ? 1.709 1.943 -4.777 1.00 93.88 70 HIS A O 1
ATOM 573 N N . LEU A 1 71 ? 3.442 1.287 -6.005 1.00 95.62 71 LEU A N 1
ATOM 574 C CA . LEU A 1 71 ? 4.123 0.647 -4.872 1.00 95.62 71 LEU A CA 1
ATOM 575 C C . LEU A 1 71 ? 4.594 1.664 -3.820 1.00 95.62 71 LEU A C 1
ATOM 577 O O . LEU A 1 71 ? 4.473 1.386 -2.626 1.00 95.62 71 LEU A O 1
ATOM 581 N N . ASP A 1 72 ? 5.066 2.836 -4.249 1.00 94.62 72 ASP A N 1
ATOM 582 C CA . ASP A 1 72 ? 5.434 3.945 -3.359 1.00 94.62 72 ASP A CA 1
ATOM 583 C C . ASP A 1 72 ? 4.220 4.449 -2.557 1.00 94.62 72 ASP A C 1
ATOM 585 O O . ASP A 1 72 ? 4.239 4.471 -1.322 1.00 94.62 72 ASP A O 1
ATOM 589 N N . HIS A 1 73 ? 3.096 4.685 -3.241 1.00 90.88 73 HIS A N 1
ATOM 590 C CA . HIS A 1 73 ? 1.808 4.965 -2.605 1.00 90.88 73 HIS A CA 1
ATOM 591 C C . HIS A 1 73 ? 1.394 3.894 -1.591 1.00 90.88 73 HIS A C 1
ATOM 593 O O . HIS A 1 73 ? 1.015 4.214 -0.464 1.00 90.88 73 HIS A O 1
ATOM 599 N N . CYS A 1 74 ? 1.459 2.616 -1.986 1.00 94.25 74 CYS A N 1
ATOM 600 C CA . CYS A 1 74 ? 1.082 1.491 -1.132 1.00 94.25 74 CYS A CA 1
ATOM 601 C C . CYS A 1 74 ? 1.857 1.518 0.186 1.00 94.25 74 CYS A C 1
ATOM 603 O O . CYS A 1 74 ? 1.287 1.262 1.249 1.00 94.25 74 CYS A O 1
ATOM 605 N N . HIS A 1 75 ? 3.153 1.822 0.115 1.00 93.31 75 HIS A N 1
ATOM 606 C CA . HIS A 1 75 ? 4.005 1.925 1.288 1.00 93.31 75 HIS A CA 1
ATOM 607 C C . HIS A 1 75 ? 3.564 3.079 2.202 1.00 93.31 75 HIS A C 1
ATOM 609 O O . HIS A 1 75 ? 3.335 2.856 3.394 1.00 93.31 75 HIS A O 1
ATOM 615 N N . GLY A 1 76 ? 3.351 4.277 1.646 1.00 87.94 76 GLY A N 1
ATOM 616 C CA . GLY A 1 76 ? 2.859 5.434 2.401 1.00 87.94 76 GLY A CA 1
ATOM 617 C C . GLY A 1 76 ? 1.486 5.198 3.042 1.00 87.94 76 GLY A C 1
ATOM 618 O O . GLY A 1 76 ? 1.286 5.479 4.225 1.00 87.94 76 GLY A O 1
ATOM 619 N N . TYR A 1 77 ? 0.554 4.599 2.300 1.00 89.75 77 TYR A N 1
ATOM 620 C CA . TYR A 1 77 ? -0.784 4.270 2.790 1.00 89.75 77 TYR A CA 1
ATOM 621 C C . TYR A 1 77 ? -0.758 3.262 3.948 1.00 89.75 77 TYR A C 1
ATOM 623 O O . TYR A 1 77 ? -1.462 3.434 4.948 1.00 89.75 77 TYR A O 1
ATOM 631 N N . LEU A 1 78 ? 0.067 2.213 3.853 1.00 92.62 78 LEU A N 1
ATOM 632 C CA . LEU A 1 78 ? 0.221 1.238 4.936 1.00 92.62 78 LEU A CA 1
ATOM 633 C C . LEU A 1 78 ? 0.851 1.866 6.180 1.00 92.62 78 LEU A C 1
ATOM 635 O O . LEU A 1 78 ? 0.384 1.597 7.288 1.00 92.62 78 LEU A O 1
ATOM 639 N N . LEU A 1 79 ? 1.848 2.738 6.009 1.00 87.50 79 LEU A N 1
ATOM 640 C CA . LEU A 1 79 ? 2.423 3.497 7.117 1.00 87.50 79 LEU A CA 1
ATOM 641 C C . LEU A 1 79 ? 1.353 4.351 7.810 1.00 87.50 79 LEU A C 1
ATOM 643 O O . LEU A 1 79 ? 1.212 4.281 9.031 1.00 87.50 79 LEU A O 1
ATOM 647 N N . GLN A 1 80 ? 0.546 5.093 7.047 1.00 85.25 80 GLN A N 1
ATOM 648 C CA . GLN A 1 80 ? -0.565 5.877 7.591 1.00 85.25 80 GLN A CA 1
ATOM 649 C C . GLN A 1 80 ? -1.555 4.989 8.361 1.00 85.25 80 GLN A C 1
ATOM 651 O O . GLN A 1 80 ? -1.958 5.321 9.476 1.00 85.25 80 GLN A O 1
ATOM 656 N N . ALA A 1 81 ? -1.926 3.835 7.799 1.00 88.12 81 ALA A N 1
ATOM 657 C CA . ALA A 1 81 ? -2.849 2.903 8.438 1.00 88.12 81 ALA A CA 1
ATOM 658 C C . ALA A 1 81 ? -2.312 2.364 9.774 1.00 88.12 81 ALA A C 1
ATOM 660 O O . ALA A 1 81 ? -3.084 2.264 10.734 1.00 88.12 81 ALA A O 1
ATOM 661 N N . ILE A 1 82 ? -1.011 2.059 9.844 1.00 84.75 82 ILE A N 1
ATOM 662 C CA . ILE A 1 82 ? -0.328 1.644 11.074 1.00 84.75 82 ILE A CA 1
ATOM 663 C C . ILE A 1 82 ? -0.339 2.788 12.086 1.00 84.75 82 ILE A C 1
ATOM 665 O O . ILE A 1 82 ? -0.792 2.584 13.206 1.00 84.75 82 ILE A O 1
ATOM 669 N N . LEU A 1 83 ? 0.069 4.001 11.698 1.00 79.44 83 LEU A N 1
ATOM 670 C CA . LEU A 1 83 ? 0.096 5.163 12.594 1.00 79.44 83 LEU A CA 1
ATOM 671 C C . LEU A 1 83 ? -1.293 5.496 13.168 1.00 79.44 83 LEU A C 1
ATOM 673 O O . LEU A 1 83 ? -1.420 5.844 14.340 1.00 79.44 83 LEU A O 1
ATOM 677 N N . CYS A 1 84 ? -2.355 5.331 12.376 1.00 79.38 84 CYS A N 1
ATOM 678 C CA . CYS A 1 84 ? -3.729 5.537 12.837 1.00 79.38 84 CYS A CA 1
ATOM 679 C C . CYS A 1 84 ? -4.253 4.435 13.774 1.00 79.38 84 CYS A C 1
ATOM 681 O O . CYS A 1 84 ? -5.263 4.652 14.445 1.00 79.38 84 CYS A O 1
ATOM 683 N N . ASN A 1 85 ? -3.636 3.250 13.790 1.00 81.31 85 ASN A N 1
ATOM 684 C CA . ASN A 1 85 ? -4.092 2.095 14.568 1.00 81.31 85 ASN A CA 1
ATOM 685 C C . ASN A 1 85 ? -2.923 1.412 15.300 1.00 81.31 85 ASN A C 1
ATOM 687 O O . ASN A 1 85 ? -2.899 0.185 15.380 1.00 81.31 85 ASN A O 1
ATOM 691 N N . MET A 1 86 ? -1.949 2.194 15.789 1.00 78.88 86 MET A N 1
ATOM 692 C CA . MET A 1 86 ? -0.690 1.650 16.306 1.00 78.88 86 MET A CA 1
ATOM 693 C C . MET A 1 86 ? -0.922 0.616 17.400 1.00 78.88 86 MET A C 1
ATOM 695 O O . MET A 1 86 ? -1.670 0.840 18.358 1.00 78.88 86 MET A O 1
ATOM 699 N N . ASP A 1 87 ? -0.224 -0.503 17.258 1.00 81.44 87 ASP A N 1
ATOM 700 C CA . ASP A 1 87 ? -0.138 -1.508 18.296 1.00 81.44 87 ASP A CA 1
ATOM 701 C C . ASP A 1 87 ? 0.887 -1.068 19.345 1.00 81.44 87 ASP A C 1
ATOM 703 O O . ASP A 1 87 ? 2.068 -0.910 19.051 1.00 81.44 87 ASP A O 1
ATOM 707 N N . MET A 1 88 ? 0.414 -0.846 20.570 1.00 82.31 88 MET A N 1
ATOM 708 C CA . MET A 1 88 ? 1.235 -0.403 21.701 1.00 82.31 88 MET A CA 1
ATOM 709 C C . MET A 1 88 ? 1.663 -1.571 22.603 1.00 82.31 88 MET A C 1
ATOM 711 O O . MET A 1 88 ? 2.039 -1.360 23.759 1.00 82.31 88 MET A O 1
ATOM 715 N N . THR A 1 89 ? 1.556 -2.810 22.119 1.00 83.12 89 THR A N 1
ATOM 716 C CA . THR A 1 89 ? 2.002 -4.000 22.848 1.00 83.12 89 THR A CA 1
ATOM 717 C C . THR A 1 89 ? 3.510 -3.925 23.094 1.00 83.12 89 THR A C 1
ATOM 719 O O . THR A 1 89 ? 4.297 -3.738 22.171 1.00 83.12 89 THR A O 1
ATOM 722 N N . ILE A 1 90 ? 3.927 -4.069 24.355 1.00 83.56 90 ILE A N 1
ATOM 723 C CA . ILE A 1 90 ? 5.348 -4.130 24.709 1.00 83.56 90 ILE A CA 1
ATOM 724 C C . ILE A 1 90 ? 5.878 -5.505 24.312 1.00 83.56 90 ILE A C 1
ATOM 726 O O . ILE A 1 90 ? 5.526 -6.516 24.924 1.00 83.56 90 ILE A O 1
ATOM 730 N N . GLU A 1 91 ? 6.750 -5.534 23.314 1.00 86.12 91 GLU A N 1
ATOM 731 C CA . GLU A 1 91 ? 7.475 -6.739 22.934 1.00 86.12 91 GLU A CA 1
ATOM 732 C C . GLU A 1 91 ? 8.691 -6.949 23.846 1.00 86.12 91 GLU A C 1
ATOM 734 O O . GLU A 1 91 ? 9.370 -6.003 24.253 1.00 86.12 91 GLU A O 1
ATOM 739 N N . TYR A 1 92 ? 8.970 -8.207 24.181 1.00 82.00 92 TYR A N 1
ATOM 740 C CA . TYR A 1 92 ? 10.126 -8.609 24.979 1.00 82.00 92 TYR A CA 1
ATOM 741 C C . TYR A 1 92 ? 10.969 -9.629 24.204 1.00 82.00 92 TYR A C 1
ATOM 743 O O . TYR A 1 92 ? 10.419 -10.345 23.367 1.00 82.00 92 TYR A O 1
ATOM 751 N N . PRO A 1 93 ? 12.290 -9.721 24.460 1.00 82.69 93 PRO A N 1
ATOM 752 C CA . PRO A 1 93 ? 13.154 -10.636 23.722 1.00 82.69 93 PRO A CA 1
ATOM 753 C C . PRO A 1 93 ? 12.679 -12.089 23.827 1.00 82.69 93 PRO A C 1
ATOM 755 O O . PRO A 1 93 ? 12.448 -12.596 24.929 1.00 82.69 93 PRO A O 1
ATOM 758 N N . THR A 1 94 ? 12.590 -12.773 22.689 1.00 72.69 94 THR A N 1
ATOM 759 C CA . THR A 1 94 ? 12.256 -14.200 22.586 1.00 72.69 94 THR A CA 1
ATOM 760 C C . THR A 1 94 ? 13.495 -15.003 22.126 1.00 72.69 94 THR A C 1
ATOM 762 O O . THR A 1 94 ? 14.441 -14.443 21.564 1.00 72.69 94 THR A O 1
ATOM 765 N N . GLY A 1 95 ? 13.560 -16.311 22.435 1.00 68.69 95 GLY A N 1
ATOM 766 C CA . GLY A 1 95 ? 14.669 -17.213 22.046 1.00 68.69 95 GLY A CA 1
ATOM 767 C C . GLY A 1 95 ? 15.427 -17.901 23.201 1.00 68.69 95 GLY A C 1
ATOM 768 O O . GLY A 1 95 ? 15.167 -17.659 24.380 1.00 68.69 95 GLY A O 1
ATOM 769 N N . LEU A 1 96 ? 16.363 -18.808 22.873 1.00 57.78 96 LEU A N 1
ATOM 770 C CA . LEU A 1 96 ? 17.176 -19.541 23.860 1.00 57.78 96 LEU A CA 1
ATOM 771 C C . LEU A 1 96 ? 18.256 -18.635 24.472 1.00 57.78 96 LEU A C 1
ATOM 773 O O . LEU A 1 96 ? 19.180 -18.218 23.782 1.00 57.78 96 LEU A O 1
ATOM 777 N N . GLY A 1 97 ? 18.171 -18.401 25.786 1.00 56.69 97 GLY A N 1
ATOM 778 C CA . GLY A 1 97 ? 19.163 -17.630 26.541 1.00 56.69 97 GLY A CA 1
ATOM 779 C C . GLY A 1 97 ? 18.958 -16.124 26.397 1.00 56.69 97 GLY A C 1
ATOM 780 O O . GLY A 1 97 ? 19.670 -15.471 25.645 1.00 56.69 97 GLY A O 1
ATOM 781 N N . VAL A 1 98 ? 18.009 -15.584 27.168 1.00 60.00 98 VAL A N 1
ATOM 782 C CA . VAL A 1 98 ? 17.540 -14.178 27.261 1.00 60.00 98 VAL A CA 1
ATOM 783 C C . VAL A 1 98 ? 18.611 -13.066 27.282 1.00 60.00 98 VAL A C 1
ATOM 785 O O . VAL A 1 98 ? 18.255 -11.897 27.190 1.00 60.00 98 VAL A O 1
ATOM 788 N N . SER A 1 99 ? 19.908 -13.385 27.337 1.00 63.31 99 SER A N 1
ATOM 789 C CA . SER A 1 99 ? 20.998 -12.430 27.088 1.00 63.31 99 SER A CA 1
ATOM 790 C C . SER A 1 99 ? 21.257 -12.139 25.599 1.00 63.31 99 SER A C 1
ATOM 792 O O . SER A 1 99 ? 21.935 -11.163 25.296 1.00 63.31 99 SER A O 1
ATOM 794 N N . HIS A 1 100 ? 20.734 -12.961 24.678 1.00 60.97 100 HIS A N 1
ATOM 795 C CA . HIS A 1 100 ? 20.889 -12.823 23.219 1.00 60.97 100 HIS A CA 1
ATOM 796 C C . HIS A 1 100 ? 19.560 -12.960 22.447 1.00 60.97 100 HIS A C 1
ATOM 798 O O . HIS A 1 100 ? 19.567 -13.281 21.260 1.00 60.97 100 HIS A O 1
ATOM 804 N N . GLY A 1 101 ? 18.415 -12.766 23.110 1.00 68.88 101 GLY A N 1
ATOM 805 C CA . GLY A 1 101 ? 17.101 -12.866 22.462 1.00 68.88 101 GLY A CA 1
ATOM 806 C C . GLY A 1 101 ? 16.874 -11.781 21.399 1.00 68.88 101 GLY A C 1
ATOM 807 O O . GLY A 1 101 ? 17.458 -10.701 21.476 1.00 68.88 101 GLY A O 1
ATOM 808 N N . THR A 1 102 ? 16.006 -12.061 20.423 1.00 76.06 102 THR A N 1
ATOM 809 C CA . THR A 1 102 ? 15.575 -11.083 19.405 1.00 76.06 102 THR A CA 1
ATOM 810 C C . THR A 1 102 ? 14.210 -10.521 19.799 1.00 76.06 102 THR A C 1
ATOM 812 O O . THR A 1 102 ? 13.364 -11.258 20.300 1.00 76.06 102 THR A O 1
ATOM 815 N N . ILE A 1 103 ? 13.994 -9.216 19.617 1.00 82.88 103 ILE A N 1
ATOM 816 C CA . ILE A 1 103 ? 12.655 -8.616 19.695 1.00 82.88 103 ILE A CA 1
ATOM 817 C C . ILE A 1 103 ? 12.069 -8.719 18.285 1.00 82.88 103 ILE A C 1
ATOM 819 O O . ILE A 1 103 ? 12.372 -7.896 17.427 1.00 82.88 103 ILE A O 1
ATOM 823 N N . ASP A 1 104 ? 11.356 -9.811 18.024 1.00 79.38 104 ASP A N 1
ATOM 824 C CA . ASP A 1 104 ? 10.811 -10.169 16.707 1.00 79.38 104 ASP A CA 1
ATOM 825 C C . ASP A 1 104 ? 9.274 -10.212 16.675 1.00 79.38 104 ASP A C 1
ATOM 827 O O . ASP A 1 104 ? 8.690 -10.596 15.660 1.00 79.38 104 ASP A O 1
ATOM 831 N N . GLY A 1 105 ? 8.623 -9.875 17.793 1.00 77.31 105 GLY A N 1
ATOM 832 C CA . GLY A 1 105 ? 7.175 -9.969 17.982 1.00 77.31 105 GLY A CA 1
ATOM 833 C C . GLY A 1 105 ? 6.607 -11.396 17.950 1.00 77.31 105 GLY A C 1
ATOM 834 O O . GLY A 1 105 ? 5.405 -11.591 18.145 1.00 77.31 105 GLY A O 1
ATOM 835 N N . ALA A 1 106 ? 7.424 -12.431 17.732 1.00 77.50 106 ALA A N 1
ATOM 836 C CA . ALA A 1 106 ? 6.932 -13.781 17.497 1.00 77.50 106 ALA A CA 1
ATOM 837 C C . ALA A 1 106 ? 6.369 -14.406 18.783 1.00 77.50 106 ALA A C 1
ATOM 839 O O . ALA A 1 106 ? 7.062 -14.594 19.781 1.00 77.50 106 ALA A O 1
ATOM 840 N N . GLY A 1 107 ? 5.085 -14.773 18.750 1.00 74.38 107 GLY A N 1
ATOM 841 C CA . GLY A 1 107 ? 4.401 -15.377 19.898 1.00 74.38 107 GLY A CA 1
ATOM 842 C C . GLY A 1 107 ? 4.036 -14.389 21.011 1.00 74.38 107 GLY A C 1
ATOM 843 O O . GLY A 1 107 ? 3.551 -14.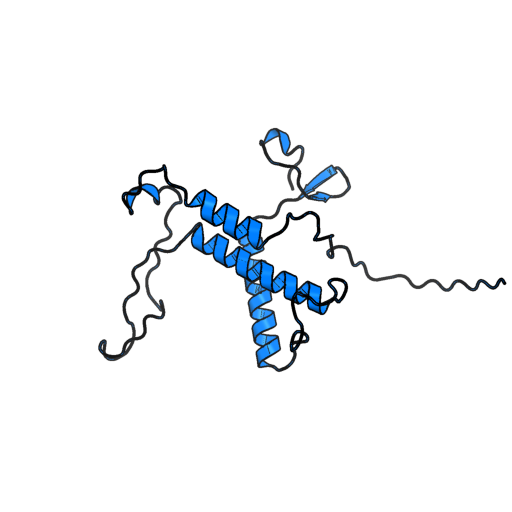821 22.058 1.00 74.38 107 GLY A O 1
ATOM 844 N N . ILE A 1 108 ? 4.225 -13.084 20.791 1.00 81.00 108 ILE A N 1
ATOM 845 C CA . ILE A 1 108 ? 3.742 -12.037 21.691 1.00 81.00 108 ILE A CA 1
ATOM 846 C C . ILE A 1 108 ? 2.241 -11.839 21.457 1.00 81.00 108 ILE A C 1
ATOM 848 O O . ILE A 1 108 ? 1.753 -11.815 20.328 1.00 81.00 108 ILE A O 1
ATOM 852 N N . ALA A 1 109 ? 1.471 -11.755 22.541 1.00 79.75 109 ALA A N 1
ATOM 853 C CA . ALA A 1 109 ? 0.034 -11.543 22.455 1.00 79.75 109 ALA A CA 1
ATOM 854 C C . ALA A 1 109 ? -0.267 -10.058 22.225 1.00 79.75 109 ALA A C 1
ATOM 856 O O . ALA A 1 109 ? -0.120 -9.240 23.131 1.00 79.75 109 ALA A O 1
ATOM 857 N N . HIS A 1 110 ? -0.740 -9.731 21.028 1.00 80.12 110 HIS A N 1
ATOM 858 C CA . HIS A 1 110 ? -1.167 -8.384 20.671 1.00 80.12 110 HIS A CA 1
ATOM 859 C C . HIS A 1 110 ? -2.599 -8.128 21.151 1.00 80.12 110 HIS A C 1
ATOM 861 O O . HIS A 1 110 ? -3.506 -8.933 20.915 1.00 80.12 110 HIS A O 1
ATOM 867 N N . THR A 1 111 ? -2.828 -6.999 21.825 1.00 70.31 111 THR A N 1
ATOM 868 C CA . THR A 1 111 ? -4.181 -6.607 22.243 1.00 70.31 111 THR A CA 1
ATOM 869 C C . THR A 1 111 ? -4.764 -5.629 21.236 1.00 70.31 111 THR A C 1
ATOM 871 O O . THR A 1 111 ? -4.354 -4.474 21.174 1.00 70.31 111 THR A O 1
ATOM 874 N N . CYS A 1 112 ? -5.779 -6.065 20.485 1.00 66.56 112 CYS A N 1
ATOM 875 C CA . CYS A 1 112 ? -6.551 -5.165 19.631 1.00 66.56 112 CYS A CA 1
ATOM 876 C C . CYS A 1 112 ? -7.206 -4.076 20.492 1.00 66.56 112 CYS A C 1
ATOM 878 O O . CYS A 1 112 ? -8.146 -4.347 21.246 1.00 66.56 112 CYS A O 1
ATOM 880 N N . THR A 1 113 ? -6.727 -2.840 20.388 1.00 56.94 113 THR A N 1
ATOM 881 C CA . THR A 1 113 ? -7.338 -1.719 21.096 1.00 56.94 113 THR A CA 1
ATOM 882 C C . THR A 1 113 ? -8.575 -1.242 20.335 1.00 56.94 113 THR A C 1
ATOM 884 O O . THR A 1 113 ? -8.615 -1.180 19.105 1.00 56.94 113 THR A O 1
ATOM 887 N N . LYS A 1 114 ? -9.651 -0.922 21.061 1.00 55.38 114 LYS A N 1
ATOM 888 C CA . LYS A 1 114 ? -10.779 -0.196 20.464 1.00 55.38 114 LYS A CA 1
ATOM 889 C C . LYS A 1 114 ? -10.340 1.258 20.267 1.00 55.38 114 LYS A C 1
ATOM 891 O O . LYS A 1 114 ? -9.752 1.838 21.173 1.00 55.38 114 LYS A O 1
ATOM 896 N N . ARG A 1 115 ? -10.706 1.875 19.136 1.00 48.53 115 ARG A N 1
ATOM 897 C CA . ARG A 1 115 ? -10.365 3.267 18.741 1.00 48.53 115 ARG A CA 1
ATOM 898 C C . ARG A 1 115 ? -10.531 4.356 19.822 1.00 48.53 115 ARG A C 1
ATOM 900 O O . ARG A 1 115 ? -9.952 5.423 19.692 1.00 48.53 115 ARG A O 1
ATOM 907 N N . VAL A 1 116 ? -11.317 4.118 20.872 1.00 49.91 116 VAL A N 1
ATOM 908 C CA . VAL A 1 116 ? -11.569 5.063 21.978 1.00 49.91 116 VAL A CA 1
ATOM 909 C C . VAL A 1 116 ? -10.471 5.103 23.053 1.00 49.91 116 VAL A C 1
ATOM 911 O O . VAL A 1 116 ? -10.581 5.879 23.996 1.00 49.91 116 VAL A O 1
ATOM 914 N N . SER A 1 117 ? -9.415 4.294 22.945 1.00 48.19 117 SER A N 1
ATOM 915 C CA . SER A 1 117 ? -8.390 4.180 23.997 1.00 48.19 117 SER A CA 1
ATOM 916 C C . SER A 1 117 ? -7.247 5.203 23.914 1.00 48.19 117 SER A C 1
ATOM 918 O O . SER A 1 117 ? -6.474 5.307 24.863 1.00 48.19 117 SER A O 1
ATOM 920 N N . PHE A 1 118 ? -7.121 5.963 22.820 1.00 45.69 118 PHE A N 1
ATOM 921 C CA . PHE A 1 118 ? -5.938 6.803 22.582 1.00 45.69 118 PHE A CA 1
ATOM 922 C C . PHE A 1 118 ? -5.768 8.000 23.547 1.00 45.69 118 PHE A C 1
ATOM 924 O O . PHE A 1 118 ? -4.642 8.231 23.982 1.00 45.69 118 PHE A O 1
ATOM 931 N N . PRO A 1 119 ? -6.821 8.719 23.993 1.00 46.03 119 PRO A N 1
ATOM 932 C CA . PRO A 1 1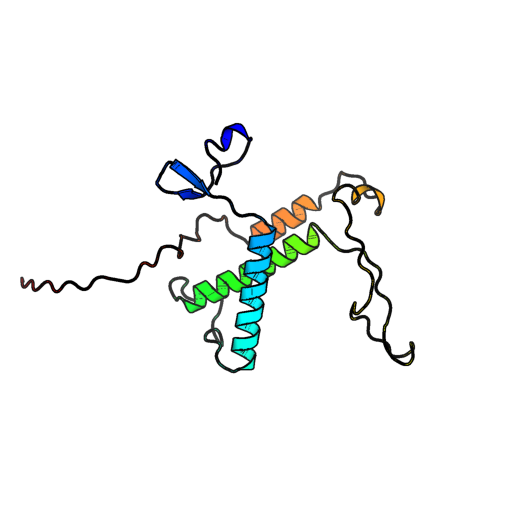19 ? -6.619 9.865 24.888 1.00 46.03 119 PRO A CA 1
ATOM 933 C C . PRO A 1 119 ? -6.189 9.489 26.315 1.00 46.03 119 PRO A C 1
ATOM 935 O O . PRO A 1 119 ? -5.712 10.344 27.052 1.00 46.03 119 PRO A O 1
ATOM 938 N N . LEU A 1 120 ? -6.364 8.230 26.740 1.00 43.34 120 LEU A N 1
ATOM 939 C CA . LEU A 1 120 ? -6.186 7.858 28.148 1.00 43.34 120 LEU A CA 1
ATOM 940 C C . LEU A 1 120 ? -4.776 7.353 28.495 1.00 43.34 120 LEU A C 1
ATOM 942 O O . LEU A 1 120 ? -4.430 7.308 29.672 1.00 43.34 120 LEU A O 1
ATOM 946 N N . LEU A 1 121 ? -3.973 6.948 27.505 1.00 44.47 121 LEU A N 1
ATOM 947 C CA . LEU A 1 121 ? -2.694 6.264 27.752 1.00 44.47 121 LEU A CA 1
ATOM 948 C C . LEU A 1 121 ? -1.461 7.173 27.696 1.00 44.47 121 LEU A C 1
ATOM 950 O O . LEU A 1 121 ? -0.414 6.774 28.194 1.00 44.47 121 LEU A O 1
ATOM 954 N N . ILE A 1 122 ? -1.572 8.384 27.140 1.00 43.59 122 ILE A N 1
ATOM 955 C CA . ILE A 1 122 ? -0.410 9.269 26.919 1.00 43.59 122 ILE A CA 1
ATOM 956 C C . ILE A 1 122 ? -0.507 10.621 27.635 1.00 43.59 122 ILE A C 1
ATOM 958 O O . ILE A 1 122 ? 0.422 11.415 27.544 1.00 43.59 122 ILE A O 1
ATOM 962 N N . GLY A 1 123 ? -1.605 10.911 28.345 1.00 41.75 123 GLY A N 1
ATOM 963 C CA . GLY A 1 123 ? -1.770 12.193 29.047 1.00 41.75 123 GLY A CA 1
ATOM 964 C C . GLY A 1 123 ? -1.649 13.427 28.139 1.00 41.75 123 GLY A C 1
ATOM 965 O O . GLY A 1 123 ? -1.374 14.516 28.632 1.00 41.75 123 GLY A O 1
ATOM 966 N N . PHE A 1 124 ? -1.821 13.26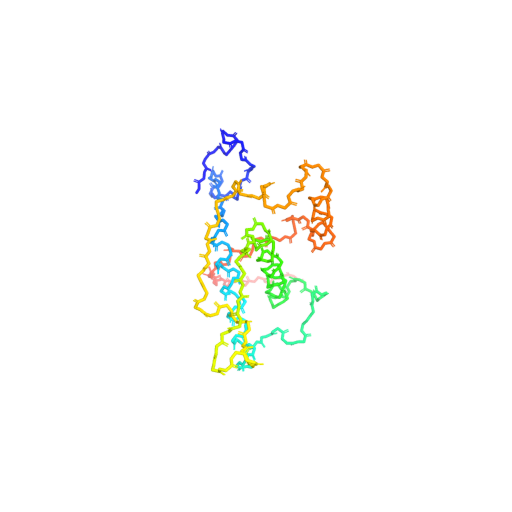0 26.826 1.00 40.34 124 PHE A N 1
ATOM 967 C CA . PHE A 1 124 ? -1.810 14.353 25.865 1.00 40.34 124 PHE A CA 1
ATOM 968 C C . PHE A 1 124 ? -3.204 14.975 25.834 1.00 40.34 124 PHE A C 1
ATOM 970 O O . PHE A 1 124 ? -4.157 14.360 25.348 1.00 40.34 124 PHE A O 1
ATOM 977 N N . ASP A 1 125 ? -3.312 16.187 26.376 1.00 36.44 125 ASP A N 1
ATOM 978 C CA . ASP A 1 125 ? -4.464 17.050 26.150 1.00 36.44 125 ASP A CA 1
ATOM 979 C C . ASP A 1 125 ? -4.718 17.158 24.639 1.00 36.44 125 ASP A C 1
ATOM 981 O O . ASP A 1 125 ? -3.801 17.335 23.835 1.00 36.44 125 ASP A O 1
ATOM 985 N N . TYR A 1 126 ? -5.986 17.006 24.262 1.00 38.12 126 TYR A N 1
ATOM 986 C CA . TYR A 1 126 ? -6.518 16.953 22.898 1.00 38.12 126 TYR A CA 1
ATOM 987 C C . TYR A 1 126 ? -6.446 18.326 22.194 1.00 38.12 126 TYR A C 1
ATOM 989 O O . TYR A 1 126 ? -7.426 18.809 21.634 1.00 38.12 126 TYR A O 1
ATOM 997 N N . THR A 1 127 ? -5.306 19.010 22.268 1.00 43.28 127 THR A N 1
ATOM 998 C CA . THR A 1 127 ? -5.087 20.333 21.677 1.00 43.28 127 THR A CA 1
ATOM 999 C C . THR A 1 127 ? -3.616 20.547 21.314 1.00 43.28 127 THR A C 1
ATOM 1001 O O . THR A 1 127 ? -3.022 21.514 21.778 1.00 43.28 127 THR A O 1
ATOM 1004 N N . ASP A 1 128 ? -2.984 19.692 20.505 1.00 39.94 128 ASP A N 1
ATOM 1005 C CA . ASP A 1 128 ? -1.690 20.093 19.929 1.00 39.94 128 ASP A CA 1
ATOM 1006 C C . ASP A 1 128 ? -1.356 19.403 18.597 1.00 39.94 128 ASP A C 1
ATOM 1008 O O . ASP A 1 128 ? -1.058 18.214 18.557 1.00 39.94 128 ASP A O 1
ATOM 1012 N N . ASN A 1 129 ? -1.479 20.181 17.515 1.00 41.53 129 ASN A N 1
ATOM 1013 C CA . ASN A 1 129 ? -0.654 20.289 16.295 1.00 41.53 129 ASN A CA 1
ATOM 1014 C C . ASN A 1 129 ? -0.086 19.044 15.555 1.00 41.53 129 ASN A C 1
ATOM 1016 O O . ASN A 1 129 ? 0.548 19.205 14.513 1.00 41.53 129 ASN A O 1
ATOM 1020 N N . SER A 1 130 ? -0.331 17.810 15.995 1.00 44.12 130 SER A N 1
ATOM 1021 C CA . SER A 1 130 ? 0.164 16.580 15.352 1.00 44.12 130 SER A CA 1
ATOM 1022 C C . SER A 1 130 ? -0.612 16.211 14.088 1.00 44.12 130 SER A C 1
ATOM 1024 O O . SER A 1 130 ? -0.026 15.719 13.125 1.00 44.12 130 SER A O 1
ATOM 1026 N N . GLN A 1 131 ? -1.907 16.537 14.043 1.00 46.03 131 GLN A N 1
ATOM 1027 C CA . GLN A 1 131 ? -2.710 16.397 12.829 1.00 46.03 131 GLN A CA 1
ATOM 1028 C C . GLN A 1 131 ? -2.171 17.304 11.717 1.00 46.03 131 GLN A C 1
ATOM 1030 O O . GLN A 1 131 ? -2.044 16.866 10.585 1.00 46.03 131 GLN A O 1
ATOM 1035 N N . LYS A 1 132 ? -1.734 18.523 12.058 1.00 39.59 132 LYS A N 1
ATOM 1036 C CA . LYS A 1 132 ? -1.157 19.473 11.100 1.00 39.59 132 LYS A CA 1
ATOM 1037 C C . LYS A 1 132 ? 0.177 18.998 10.527 1.00 39.59 132 LYS A C 1
ATOM 1039 O O . LYS A 1 132 ? 0.406 19.163 9.342 1.00 39.59 132 LYS A O 1
ATOM 1044 N N . SER A 1 133 ? 1.020 18.368 11.347 1.00 43.34 133 SER A N 1
ATOM 1045 C CA . SER A 1 133 ? 2.291 17.783 10.901 1.00 43.34 133 SER A CA 1
ATOM 1046 C C . SER A 1 133 ? 2.093 16.586 9.971 1.00 43.34 133 SER A C 1
ATOM 1048 O O . SER A 1 133 ? 2.846 16.445 9.009 1.00 43.34 133 SER A O 1
ATOM 1050 N N . LEU A 1 134 ? 1.102 15.732 10.241 1.00 41.47 134 LEU A N 1
ATOM 1051 C CA . LEU A 1 134 ? 0.750 14.639 9.337 1.00 41.47 134 LEU A CA 1
ATOM 1052 C C . LEU A 1 134 ? 0.114 15.183 8.062 1.00 41.47 134 LEU A C 1
ATOM 1054 O O . LEU A 1 134 ? 0.525 14.785 6.985 1.00 41.47 134 LEU A O 1
ATOM 1058 N N . ASP A 1 135 ? -0.806 16.139 8.154 1.00 41.69 135 ASP A N 1
ATOM 1059 C CA . ASP A 1 135 ? -1.433 16.751 6.983 1.00 41.69 135 ASP A CA 1
ATOM 1060 C C . ASP A 1 135 ? -0.402 17.515 6.122 1.00 41.69 135 ASP A C 1
ATOM 1062 O O . ASP A 1 135 ? -0.476 17.451 4.901 1.00 41.69 135 ASP A O 1
ATOM 1066 N N . GLU A 1 136 ? 0.603 18.172 6.719 1.00 43.72 136 GLU A N 1
ATOM 1067 C CA . GLU A 1 136 ? 1.724 18.821 6.015 1.00 43.72 136 GLU A CA 1
ATOM 1068 C C . GLU A 1 136 ? 2.706 17.806 5.412 1.00 43.72 136 GLU A C 1
ATOM 1070 O O . GLU A 1 136 ? 3.142 17.989 4.278 1.00 43.72 136 GLU A O 1
ATOM 1075 N N . TYR A 1 137 ? 3.033 16.717 6.121 1.00 43.44 137 TYR A N 1
ATOM 1076 C CA . TYR A 1 137 ? 3.850 15.626 5.578 1.00 43.44 137 TYR A CA 1
ATOM 1077 C C . TYR A 1 137 ? 3.152 14.953 4.392 1.00 43.44 137 TYR A C 1
ATOM 1079 O O . TYR A 1 137 ? 3.769 14.762 3.345 1.00 43.44 137 TYR A O 1
ATOM 1087 N N . MET A 1 138 ? 1.857 14.665 4.536 1.00 41.97 138 MET A N 1
ATOM 1088 C CA . MET A 1 138 ? 1.029 14.082 3.489 1.00 41.97 138 MET A CA 1
ATOM 1089 C C . MET A 1 138 ? 0.859 15.068 2.325 1.00 41.97 138 MET A C 1
ATOM 1091 O O . MET A 1 138 ? 1.083 14.676 1.195 1.00 41.97 138 MET A O 1
ATOM 1095 N N . ALA A 1 139 ? 0.595 16.358 2.553 1.00 49.41 139 ALA A N 1
ATOM 1096 C CA . ALA A 1 139 ? 0.489 17.350 1.475 1.00 49.41 139 ALA A CA 1
ATOM 1097 C C . ALA A 1 139 ? 1.820 17.622 0.748 1.00 49.41 139 ALA A C 1
ATOM 1099 O O . ALA A 1 139 ? 1.816 17.943 -0.438 1.00 49.41 139 ALA A O 1
ATOM 1100 N N . ALA A 1 140 ? 2.961 17.501 1.437 1.00 45.38 140 ALA A N 1
ATOM 1101 C CA . ALA A 1 140 ? 4.284 17.688 0.841 1.00 45.38 140 ALA A CA 1
ATOM 1102 C C . ALA A 1 140 ? 4.762 16.480 0.013 1.00 45.38 140 ALA A C 1
ATOM 1104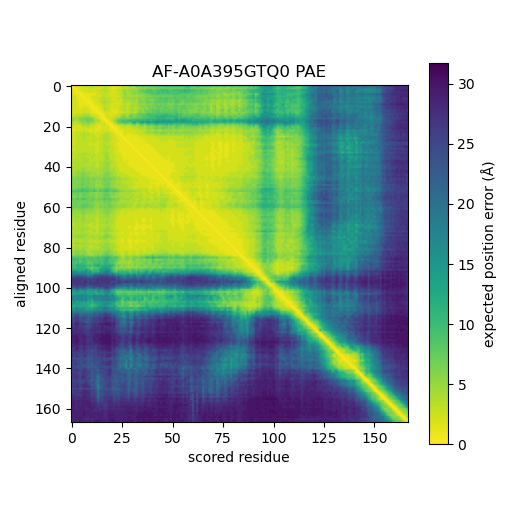 O O . ALA A 1 140 ? 5.622 16.651 -0.848 1.00 45.38 140 ALA A O 1
ATOM 1105 N N . HIS A 1 141 ? 4.221 15.282 0.267 1.00 40.06 141 HIS A N 1
ATOM 1106 C CA . HIS A 1 141 ? 4.637 14.033 -0.392 1.00 40.06 141 HIS A CA 1
ATOM 1107 C C . HIS A 1 141 ? 3.518 13.368 -1.213 1.00 40.06 141 HIS A C 1
ATOM 1109 O O . HIS A 1 141 ? 3.761 12.348 -1.848 1.00 40.06 141 HIS A O 1
ATOM 1115 N N . TRP A 1 142 ? 2.305 13.929 -1.214 1.00 43.03 142 TRP A N 1
ATOM 1116 C CA . TRP A 1 142 ? 1.130 13.374 -1.884 1.00 43.03 142 TRP A CA 1
ATOM 1117 C C . TRP A 1 142 ? 0.302 14.495 -2.545 1.00 43.03 142 TRP A C 1
ATOM 1119 O O . TRP A 1 142 ? -0.497 15.147 -1.864 1.00 43.03 142 TRP A O 1
ATOM 1129 N N . PRO A 1 143 ? 0.479 14.775 -3.853 1.00 32.81 143 PRO A N 1
ATOM 1130 C CA . PRO A 1 143 ? -0.427 15.668 -4.568 1.00 32.81 143 PRO A CA 1
ATOM 1131 C C . PRO A 1 143 ? -1.845 15.075 -4.611 1.00 32.81 143 PRO A C 1
ATOM 1133 O O . PRO A 1 143 ? -2.041 13.866 -4.492 1.00 32.81 143 PRO A O 1
ATOM 1136 N N . ALA A 1 144 ? -2.842 15.956 -4.721 1.00 36.38 144 ALA A N 1
ATOM 1137 C CA . ALA A 1 144 ? -4.255 15.595 -4.748 1.00 36.38 144 ALA A CA 1
ATOM 1138 C C . ALA A 1 144 ? -4.551 14.520 -5.809 1.00 36.38 144 ALA A C 1
ATOM 1140 O O . ALA A 1 144 ? -3.944 14.502 -6.875 1.00 36.38 144 ALA A O 1
ATOM 1141 N N . GLU A 1 145 ? -5.518 13.650 -5.513 1.00 41.75 145 GLU A N 1
ATOM 1142 C CA . GLU A 1 145 ? -5.915 12.468 -6.299 1.00 41.75 145 GLU A CA 1
ATOM 1143 C C . GLU A 1 145 ? -6.459 12.767 -7.718 1.00 41.75 145 GLU A C 1
ATOM 1145 O O . GLU A 1 145 ? -6.978 11.866 -8.372 1.00 41.75 145 GLU A O 1
ATOM 1150 N N . ASP A 1 146 ? -6.325 13.998 -8.216 1.00 35.56 146 ASP A N 1
ATOM 1151 C CA . ASP A 1 146 ? -6.787 14.408 -9.546 1.00 35.56 146 ASP A CA 1
ATOM 1152 C C . ASP A 1 146 ? -5.842 13.967 -10.688 1.00 35.56 146 ASP A C 1
ATOM 1154 O O . ASP A 1 146 ? -6.241 14.030 -11.848 1.00 35.56 146 ASP A O 1
ATOM 1158 N N . ASP A 1 147 ? -4.638 13.455 -10.388 1.00 35.34 147 ASP A N 1
ATOM 1159 C CA . ASP A 1 147 ? -3.645 13.058 -11.408 1.00 35.34 147 ASP A CA 1
ATOM 1160 C C . ASP A 1 147 ? -3.493 11.533 -11.615 1.00 35.34 147 ASP A C 1
ATOM 1162 O O . ASP A 1 147 ? -2.731 11.094 -12.478 1.00 35.34 147 ASP A O 1
ATOM 1166 N N . LEU A 1 148 ? -4.214 10.690 -10.865 1.00 40.88 148 LEU A N 1
ATOM 1167 C CA . LEU A 1 148 ? -4.189 9.231 -11.054 1.00 40.88 148 LEU A CA 1
ATOM 1168 C C . LEU A 1 148 ? -5.430 8.772 -11.825 1.00 40.88 148 LEU A C 1
ATOM 1170 O O . LEU A 1 148 ? -6.336 8.140 -11.278 1.00 40.88 148 LEU A O 1
ATOM 1174 N N . GLU A 1 149 ? -5.462 9.098 -13.119 1.00 31.88 149 GLU A N 1
ATOM 1175 C CA . GLU A 1 149 ? -6.471 8.571 -14.032 1.00 31.88 149 GLU A CA 1
ATOM 1176 C C . GLU A 1 149 ? -6.476 7.030 -14.042 1.00 31.88 149 GLU A C 1
ATOM 1178 O O . GLU A 1 149 ? -5.471 6.336 -14.210 1.00 31.88 149 GLU A O 1
ATOM 1183 N N . ASP A 1 150 ? -7.690 6.530 -13.847 1.00 39.19 150 ASP A N 1
ATOM 1184 C CA . ASP A 1 150 ? -8.219 5.184 -14.006 1.00 39.19 150 ASP A CA 1
ATOM 1185 C C . ASP A 1 150 ? -7.490 4.278 -15.026 1.00 39.19 150 ASP A C 1
ATOM 1187 O O . ASP A 1 150 ? -7.807 4.249 -16.214 1.00 39.19 150 ASP A O 1
ATOM 1191 N N . THR A 1 151 ? -6.590 3.413 -14.545 1.00 36.62 151 THR A N 1
ATOM 1192 C CA . THR A 1 151 ? -6.058 2.282 -15.337 1.00 36.62 151 THR A CA 1
ATOM 1193 C C . THR A 1 151 ? -6.892 1.001 -15.199 1.00 36.62 151 THR A C 1
ATOM 1195 O O . THR A 1 151 ? -6.493 -0.062 -15.678 1.00 36.62 151 THR A O 1
ATOM 1198 N N . SER A 1 152 ? -8.084 1.059 -14.588 1.00 32.19 152 SER A N 1
ATOM 1199 C CA . SER A 1 152 ? -8.912 -0.136 -14.364 1.00 32.19 152 SER A CA 1
ATOM 1200 C C . SER A 1 152 ? -9.798 -0.535 -15.554 1.00 32.19 152 SER A C 1
ATOM 1202 O O . SER A 1 152 ? -10.447 -1.580 -15.502 1.00 32.19 152 SER A O 1
ATOM 1204 N N . ASN A 1 153 ? -9.763 0.220 -16.660 1.00 30.97 153 ASN A N 1
ATOM 1205 C CA . ASN A 1 153 ? -10.575 -0.017 -17.860 1.00 30.97 153 ASN A CA 1
ATOM 1206 C C . ASN A 1 153 ? -9.788 -0.525 -19.090 1.00 30.97 153 ASN A C 1
ATOM 1208 O O . ASN A 1 153 ? -10.091 -0.161 -20.227 1.00 30.97 153 ASN A O 1
ATOM 1212 N N . PHE A 1 154 ? -8.816 -1.428 -18.911 1.00 25.86 154 PHE A N 1
ATOM 1213 C CA . PHE A 1 154 ? -8.268 -2.188 -20.045 1.00 25.86 154 PHE A CA 1
ATOM 1214 C C . PHE A 1 154 ? -9.161 -3.398 -20.379 1.00 25.86 154 PHE A C 1
ATOM 1216 O O . PHE A 1 154 ? -9.018 -4.481 -19.810 1.00 25.86 154 PHE A O 1
ATOM 1223 N N . HIS A 1 155 ? -10.089 -3.226 -21.325 1.00 28.16 155 HIS A N 1
ATOM 1224 C CA . HIS A 1 155 ? -10.764 -4.346 -21.987 1.00 28.16 155 HIS A CA 1
ATOM 1225 C C . HIS A 1 155 ? -9.929 -4.855 -23.179 1.00 28.16 155 HIS A C 1
ATOM 1227 O O . HIS A 1 155 ? -9.556 -4.059 -24.042 1.00 28.16 155 HIS A O 1
ATOM 1233 N N . PRO A 1 156 ? -9.672 -6.173 -23.300 1.00 32.44 156 PRO A N 1
ATOM 1234 C CA . PRO A 1 156 ? -9.004 -6.733 -24.464 1.00 32.44 156 PRO A CA 1
ATOM 1235 C C . PRO A 1 156 ? -10.010 -6.977 -25.602 1.00 32.44 156 PRO A C 1
ATOM 1237 O O . PRO A 1 156 ? -10.950 -7.755 -25.454 1.00 32.44 156 PRO A O 1
ATOM 1240 N N . GLY A 1 157 ? -9.758 -6.372 -26.767 1.00 25.67 157 GLY A N 1
ATOM 1241 C CA . GLY A 1 157 ? -10.256 -6.849 -28.062 1.00 25.67 157 GLY A CA 1
ATOM 1242 C C . GLY A 1 157 ? -11.127 -5.871 -28.857 1.00 25.67 157 GLY A C 1
ATOM 1243 O O . GLY A 1 157 ? -12.255 -5.568 -28.492 1.00 25.67 157 GLY A O 1
ATOM 1244 N N . THR A 1 158 ? -10.655 -5.467 -30.036 1.00 26.19 158 THR A N 1
ATOM 1245 C CA . THR A 1 158 ? -11.105 -6.050 -31.317 1.00 26.19 158 THR A CA 1
ATOM 1246 C C . THR A 1 158 ? -10.234 -5.532 -32.464 1.00 26.19 158 THR A C 1
ATOM 1248 O O . THR A 1 158 ? -10.037 -4.335 -32.646 1.00 26.19 158 THR A O 1
ATOM 1251 N N . HIS A 1 159 ? -9.704 -6.463 -33.257 1.00 34.38 159 HIS A N 1
ATOM 1252 C CA . HIS A 1 159 ? -9.173 -6.178 -34.585 1.00 34.38 159 HIS A CA 1
ATOM 1253 C C . HIS A 1 159 ? -10.279 -5.589 -35.472 1.00 34.38 159 HIS A C 1
ATOM 1255 O O . HIS A 1 159 ? -11.347 -6.187 -35.596 1.00 34.38 159 HIS A O 1
ATOM 1261 N N . SER A 1 160 ? -9.983 -4.507 -36.195 1.00 26.75 160 SER A N 1
ATOM 1262 C CA . SER A 1 160 ? -10.581 -4.290 -37.514 1.00 26.75 160 SER A CA 1
ATOM 1263 C C . SER A 1 160 ? -9.552 -3.677 -38.465 1.00 26.75 160 SER A C 1
ATOM 1265 O O . SER A 1 160 ? -8.914 -2.667 -38.177 1.00 26.75 160 SER A O 1
ATOM 1267 N N . HIS A 1 161 ? -9.348 -4.361 -39.589 1.00 35.34 161 HIS A N 1
ATOM 1268 C CA . HIS A 1 161 ? -8.650 -3.843 -40.755 1.00 35.34 161 HIS A CA 1
ATOM 1269 C C . HIS A 1 161 ? -9.460 -2.694 -41.368 1.00 35.34 161 HIS A C 1
ATOM 1271 O O . HIS A 1 161 ? -10.647 -2.856 -41.639 1.00 35.34 161 HIS A O 1
ATOM 1277 N N . GLY A 1 162 ? -8.794 -1.581 -41.673 1.00 27.05 162 GLY A N 1
ATOM 1278 C CA . GLY A 1 162 ? -9.353 -0.467 -42.434 1.00 27.05 162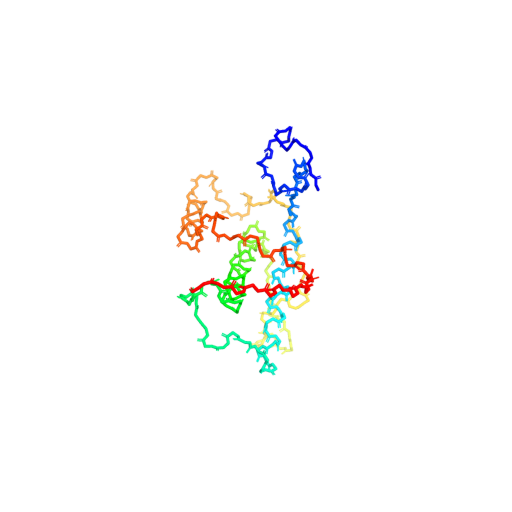 GLY A CA 1
ATOM 1279 C C . GLY A 1 162 ? -8.311 0.106 -43.387 1.00 27.05 162 GLY A C 1
ATOM 1280 O O . GLY A 1 162 ? -7.491 0.932 -43.007 1.00 27.05 162 GLY A O 1
ATOM 1281 N N . ASN A 1 163 ? -8.334 -0.378 -44.625 1.00 36.06 163 ASN A N 1
ATOM 1282 C CA . ASN A 1 163 ? -7.585 0.144 -45.766 1.00 36.06 163 ASN A CA 1
ATOM 1283 C C . ASN A 1 163 ? -8.088 1.567 -46.100 1.00 36.06 163 ASN A C 1
ATOM 1285 O O . ASN A 1 163 ? -9.299 1.759 -46.204 1.00 36.06 163 ASN A O 1
ATOM 1289 N N . GLY A 1 164 ? -7.205 2.549 -46.314 1.00 27.55 164 GLY A N 1
ATOM 1290 C CA . GLY A 1 164 ? -7.638 3.931 -46.572 1.00 27.55 164 GLY A CA 1
ATOM 1291 C C . GLY A 1 164 ? -6.538 4.877 -47.046 1.00 27.55 164 GLY A C 1
ATOM 1292 O O . GLY A 1 164 ? -6.020 5.680 -46.286 1.00 27.55 164 GLY A O 1
ATOM 1293 N N . HIS A 1 165 ? -6.207 4.775 -48.329 1.00 33.50 165 HIS A N 1
ATOM 1294 C CA . HIS A 1 165 ? -5.345 5.672 -49.101 1.00 33.50 165 HIS A CA 1
ATOM 1295 C C . HIS A 1 165 ? -5.919 7.103 -49.223 1.00 33.50 165 HIS A C 1
ATOM 1297 O O . HIS A 1 165 ? -7.133 7.227 -49.408 1.00 33.50 165 HIS A O 1
ATOM 1303 N N . LYS A 1 166 ? -5.035 8.127 -49.225 1.00 37.09 166 LYS A N 1
ATOM 1304 C CA . LYS A 1 166 ? -5.113 9.519 -49.778 1.00 37.09 166 LYS A CA 1
ATOM 1305 C C . LYS A 1 166 ? -4.440 10.500 -48.796 1.00 37.09 166 LYS A C 1
ATOM 1307 O O . LYS A 1 166 ? -4.826 10.505 -47.639 1.00 37.09 166 LYS A O 1
ATOM 1312 N N . ARG A 1 167 ? 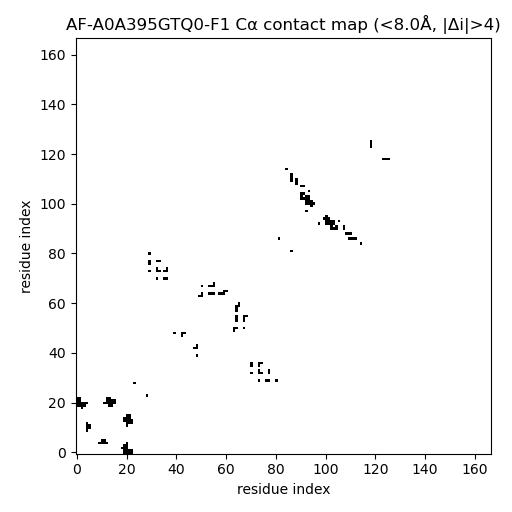-3.513 11.392 -49.148 1.00 36.69 167 ARG A N 1
ATOM 1313 C CA . ARG A 1 167 ? -2.794 11.790 -50.372 1.00 36.69 167 ARG A CA 1
ATOM 1314 C C . ARG A 1 167 ? -1.420 12.289 -49.930 1.00 36.69 167 ARG A C 1
ATOM 1316 O O . ARG A 1 167 ? -1.357 12.806 -48.795 1.00 36.69 167 ARG A O 1
#

Mean predicted aligned error: 15.01 Å

Organism: NCBI:txid1448316

InterPro domains:
  IPR021765 Mycotoxin biosynthesis protein UstYa-like [PF11807] (21-113)
  IPR021765 Mycotoxin biosynthesis protein UstYa-like [PTHR33365] (5-114)

Nearest PDB structures (foldseek):
  5u0p-assembly1_V  TM=4.078E-01  e=3.529E+00  Schizosaccharomyces pombe
  8pn9-assembly1_C  TM=3.970E-01  e=9.168E+00  Homo sapiens
  4fxx-assembly6_D-2  TM=3.703E-01  e=9.168E+00  Homo sapiens

Secondary structure (DSSP, 8-state):
-BSSGGGGTPPP-EEETTTEEE---HHHHHHHHHHHHHHHHHHHHTT--S-TT--TTS-TTSHHHHHHHHHHHHHHHHHHHHHHT--------BSSSTTS-B---TT-------GGGHHHHS---S-SSHHHHHHHHHHHH---GGG--------------------

Sequence (167 aa):
VIDEPARYNLPPGILLNGRHNKYGVSWAHQYHCLRMLRDEFWAHVENRSTLVGLTLNDDPTIPDVVKLTHLDHCHGYLLQAILCNMDMTIEYPTGLGVSHGTIDGAGIAHTCTKRVSFPLLIGFDYTDNSQKSLDEYMAAHWPAEDDLEDTSNFHPGTHSHGNGHKR